Protein AF-A0A1F9ERD6-F1 (afdb_monomer_lite)

Sequence (104 aa):
MAAAPPPLDDARLIAGELPDGTPAAALLRTRCAVCHTTDYVTQQRLTAAQWDKTLAKMEKWGATLSAEERGQLAGYLSSTWRADLPERAPVVVPPPAGALGNAP

Structure (mmCIF, N/CA/C/O backbone):
data_AF-A0A1F9ERD6-F1
#
_entry.id   AF-A0A1F9ERD6-F1
#
loop_
_atom_site.group_PDB
_atom_site.id
_atom_site.type_symbol
_atom_site.label_atom_id
_atom_site.label_alt_id
_atom_site.label_comp_id
_atom_site.label_asym_id
_atom_site.label_entity_id
_atom_site.label_seq_id
_atom_site.pdbx_PDB_ins_code
_atom_site.Cartn_x
_atom_site.Cartn_y
_atom_site.Cartn_z
_atom_site.occupancy
_atom_site.B_iso_or_equiv
_atom_site.auth_seq_id
_atom_site.auth_comp_id
_atom_site.auth_asym_id
_atom_site.auth_atom_id
_atom_site.pdbx_PDB_model_num
ATOM 1 N N . MET A 1 1 ? -21.378 12.589 -7.404 1.00 33.25 1 MET A N 1
ATOM 2 C CA . MET A 1 1 ? -20.925 11.242 -7.807 1.00 33.25 1 MET A CA 1
ATOM 3 C C . MET A 1 1 ? -19.482 11.375 -8.249 1.00 33.25 1 MET A C 1
ATOM 5 O O . MET A 1 1 ? -19.243 12.089 -9.212 1.00 33.25 1 MET A O 1
ATOM 9 N N . ALA A 1 2 ? -18.523 10.821 -7.505 1.00 38.94 2 ALA A N 1
ATOM 10 C CA . ALA A 1 2 ? -17.139 10.804 -7.971 1.00 38.94 2 ALA A CA 1
ATOM 11 C C . ALA A 1 2 ? -17.058 9.801 -9.127 1.00 38.94 2 ALA A C 1
ATOM 13 O O . ALA A 1 2 ? -17.432 8.642 -8.953 1.00 38.94 2 ALA A O 1
ATOM 14 N N . ALA A 1 3 ? -16.661 10.270 -10.310 1.00 34.69 3 ALA A N 1
ATOM 15 C CA . ALA A 1 3 ? -16.389 9.394 -11.438 1.00 34.69 3 ALA A CA 1
ATOM 16 C C . ALA A 1 3 ? -15.308 8.390 -11.018 1.00 34.69 3 ALA A C 1
ATOM 18 O O . ALA A 1 3 ? -14.314 8.776 -10.398 1.00 34.69 3 ALA A O 1
ATOM 19 N N . ALA A 1 4 ? -15.519 7.109 -11.327 1.00 43.50 4 ALA A N 1
ATOM 20 C CA . ALA A 1 4 ? -14.454 6.126 -11.213 1.00 43.50 4 ALA A CA 1
ATOM 21 C C . ALA A 1 4 ? -13.250 6.637 -12.029 1.00 43.50 4 ALA A C 1
ATOM 23 O O . ALA A 1 4 ? -13.464 7.152 -13.133 1.00 43.50 4 ALA A O 1
ATOM 24 N N . PRO A 1 5 ? -12.015 6.560 -11.501 1.00 49.59 5 PRO A N 1
ATOM 25 C CA . PRO A 1 5 ? -10.840 6.900 -12.290 1.00 49.59 5 PRO A CA 1
ATOM 26 C C . PRO A 1 5 ? -10.859 6.086 -13.595 1.00 49.59 5 PRO A C 1
ATOM 28 O O . PRO A 1 5 ? -11.385 4.965 -13.594 1.00 49.59 5 PRO A O 1
ATOM 31 N N . PRO A 1 6 ? -10.349 6.643 -14.712 1.00 51.97 6 PRO A N 1
ATOM 32 C CA . PRO A 1 6 ? -10.281 5.915 -15.976 1.00 51.97 6 PRO A CA 1
ATOM 33 C C . PRO A 1 6 ? -9.623 4.547 -15.748 1.00 51.97 6 PRO A C 1
ATOM 35 O O . PRO A 1 6 ? -8.778 4.443 -14.852 1.00 51.97 6 PRO A O 1
ATOM 38 N N . PRO A 1 7 ? -10.010 3.504 -16.512 1.00 55.09 7 PRO A N 1
ATOM 39 C CA . PRO A 1 7 ? -9.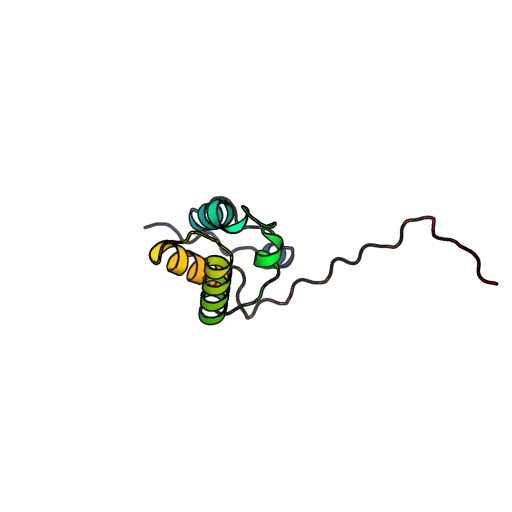380 2.200 -16.401 1.00 55.09 7 PRO A CA 1
ATOM 40 C C . PRO A 1 7 ? -7.878 2.405 -16.521 1.00 55.09 7 PRO A C 1
ATOM 42 O O . PRO A 1 7 ? -7.382 2.963 -17.501 1.00 55.09 7 PRO A O 1
ATOM 45 N N . LEU A 1 8 ? -7.198 2.052 -15.441 1.00 63.62 8 LEU A N 1
ATOM 46 C CA . LEU A 1 8 ? -5.763 2.160 -15.339 1.00 63.62 8 LEU A CA 1
ATOM 47 C C . LEU A 1 8 ? -5.183 1.279 -16.438 1.00 63.62 8 LEU A C 1
ATOM 49 O O . LEU A 1 8 ? -5.665 0.177 -16.686 1.00 63.62 8 LEU A O 1
ATOM 53 N N . ASP A 1 9 ? -4.192 1.788 -17.145 1.00 84.81 9 ASP A N 1
ATOM 54 C CA . ASP A 1 9 ? -3.442 0.997 -18.101 1.00 84.81 9 ASP A CA 1
ATOM 55 C C . ASP A 1 9 ? -2.706 -0.108 -17.341 1.00 84.81 9 ASP A C 1
ATOM 57 O O . ASP A 1 9 ? -1.681 0.113 -16.696 1.00 84.81 9 ASP A O 1
ATOM 61 N N . ASP A 1 10 ? -3.243 -1.326 -17.431 1.00 88.25 10 ASP A N 1
ATOM 62 C CA . ASP A 1 10 ? -2.722 -2.513 -16.747 1.00 88.25 10 ASP A CA 1
ATOM 63 C C . ASP A 1 10 ? -1.200 -2.642 -16.896 1.00 88.25 10 ASP A C 1
ATOM 65 O O . ASP A 1 10 ? -0.508 -2.981 -15.941 1.00 88.25 10 ASP A O 1
ATOM 69 N N . ALA A 1 11 ? -0.652 -2.283 -18.062 1.00 87.88 11 ALA A N 1
ATOM 70 C CA . ALA A 1 11 ? 0.786 -2.266 -18.316 1.00 87.88 11 ALA A CA 1
ATOM 71 C C . ALA A 1 11 ? 1.580 -1.389 -17.327 1.00 87.88 11 ALA A C 1
ATOM 73 O O . ALA A 1 11 ? 2.619 -1.827 -16.828 1.00 87.88 11 ALA A O 1
ATOM 74 N N . ARG A 1 12 ? 1.105 -0.183 -16.995 1.00 88.12 12 ARG A N 1
ATOM 75 C CA . ARG A 1 12 ? 1.789 0.706 -16.039 1.00 88.12 12 ARG A CA 1
ATOM 76 C C . ARG A 1 12 ? 1.597 0.232 -14.606 1.00 88.12 12 ARG A C 1
ATOM 78 O O . ARG A 1 12 ? 2.541 0.282 -13.820 1.00 88.12 12 ARG A O 1
ATOM 85 N N . LEU A 1 13 ? 0.436 -0.333 -14.272 1.00 90.56 13 LEU A N 1
ATOM 86 C CA . LEU A 1 13 ? 0.228 -0.971 -12.966 1.00 90.56 13 LEU A CA 1
ATOM 87 C C . LEU A 1 13 ? 1.149 -2.170 -12.755 1.00 90.56 13 LEU A C 1
ATOM 89 O O . LEU A 1 13 ? 1.705 -2.349 -11.667 1.00 90.56 13 LEU A O 1
ATOM 93 N N . ILE A 1 14 ? 1.341 -2.971 -13.804 1.00 90.50 14 ILE A N 1
ATOM 94 C CA . ILE A 1 14 ? 2.278 -4.091 -13.813 1.00 90.50 14 ILE A CA 1
ATOM 95 C C . ILE A 1 14 ? 3.713 -3.582 -13.646 1.00 90.50 14 ILE A C 1
ATOM 97 O O . ILE A 1 14 ? 4.445 -4.119 -12.809 1.00 90.50 14 ILE A O 1
ATOM 101 N N . ALA A 1 15 ? 4.085 -2.514 -14.361 1.00 88.88 15 ALA A N 1
ATOM 102 C CA . ALA A 1 15 ? 5.385 -1.850 -14.242 1.00 88.88 15 ALA A CA 1
ATOM 103 C C . ALA A 1 15 ? 5.616 -1.196 -12.866 1.00 88.88 15 ALA A C 1
ATOM 105 O O . ALA A 1 15 ? 6.759 -0.963 -12.475 1.00 88.88 15 ALA A O 1
ATOM 106 N N . GLY A 1 16 ? 4.550 -0.982 -12.095 1.00 89.00 16 GLY A N 1
ATOM 107 C CA . GLY A 1 16 ? 4.610 -0.510 -10.718 1.00 89.00 16 GLY A CA 1
ATOM 108 C C . GLY A 1 16 ? 4.275 0.935 -10.490 1.00 89.00 16 GLY A C 1
ATOM 109 O O . GLY A 1 16 ? 4.542 1.448 -9.404 1.00 89.00 16 GLY A O 1
ATOM 110 N N . GLU A 1 17 ? 3.692 1.574 -11.489 1.00 88.56 17 GLU A N 1
ATOM 111 C CA . GLU A 1 17 ? 3.243 2.937 -11.358 1.00 88.56 17 GLU A CA 1
ATOM 112 C C . GLU A 1 17 ? 2.066 3.025 -10.390 1.00 88.56 17 GLU A C 1
ATOM 114 O O . GLU A 1 17 ? 1.153 2.192 -10.381 1.00 88.56 17 GLU A O 1
ATOM 119 N N . LEU A 1 18 ? 2.114 4.052 -9.545 1.00 87.31 18 LEU A N 1
ATOM 120 C CA . LEU A 1 18 ? 1.033 4.377 -8.636 1.00 87.31 18 LEU A CA 1
ATOM 121 C C . LEU A 1 18 ? 0.004 5.249 -9.384 1.00 87.31 18 LEU A C 1
ATOM 123 O O . LEU A 1 18 ? 0.396 6.238 -10.006 1.00 87.31 18 LEU A O 1
ATOM 127 N N . PRO A 1 19 ? -1.301 4.920 -9.334 1.00 85.62 19 PRO A N 1
ATOM 128 C CA . PRO A 1 19 ? -2.348 5.734 -9.948 1.00 85.62 19 PRO A CA 1
ATOM 129 C C . PRO A 1 19 ? -2.582 7.035 -9.186 1.00 85.62 19 PRO A C 1
ATOM 131 O O . PRO A 1 19 ? -3.445 7.148 -8.309 1.00 85.62 19 PRO A O 1
ATOM 134 N N . ASP A 1 20 ? -1.770 8.030 -9.499 1.00 80.94 20 ASP A N 1
ATOM 135 C CA . ASP A 1 20 ? -1.773 9.299 -8.792 1.00 80.94 20 ASP A CA 1
ATOM 136 C C . ASP A 1 20 ? -3.013 10.143 -9.091 1.00 80.94 20 ASP A C 1
ATOM 138 O O . ASP A 1 20 ? -3.767 9.897 -10.029 1.00 80.94 20 ASP A O 1
ATOM 142 N N . GLY A 1 21 ? -3.261 11.141 -8.240 1.00 85.75 21 GLY A N 1
ATOM 143 C CA . GLY A 1 21 ? -4.396 12.054 -8.402 1.00 85.75 21 GLY A CA 1
ATOM 144 C C . GLY A 1 21 ? -5.727 11.559 -7.829 1.00 85.75 21 GLY A C 1
ATOM 145 O O . GLY A 1 21 ? -6.722 12.271 -7.937 1.00 85.75 21 GLY A O 1
ATOM 146 N N . THR A 1 22 ? -5.768 10.394 -7.170 1.00 89.50 22 THR A N 1
ATOM 147 C CA . THR A 1 22 ? -6.959 9.926 -6.438 1.00 89.50 22 THR A CA 1
ATOM 148 C C . THR A 1 22 ? -6.807 10.098 -4.918 1.00 89.50 22 THR A C 1
ATOM 150 O O . THR A 1 22 ? -5.694 9.971 -4.393 1.00 89.50 22 THR A O 1
ATOM 153 N N . PRO A 1 23 ? -7.907 10.323 -4.167 1.00 92.31 23 PRO A N 1
ATOM 154 C CA . PRO A 1 23 ? -7.863 10.353 -2.703 1.00 92.31 23 PRO A CA 1
ATOM 155 C C . PRO A 1 23 ? -7.304 9.063 -2.089 1.00 92.31 23 PRO A C 1
ATOM 157 O O . PRO A 1 23 ? -6.547 9.121 -1.125 1.00 92.31 23 PRO A O 1
ATOM 160 N N . ALA A 1 24 ? -7.610 7.902 -2.678 1.00 92.12 24 ALA A N 1
ATOM 161 C CA . ALA A 1 24 ? -7.103 6.616 -2.206 1.00 92.12 24 ALA A CA 1
ATOM 162 C C . ALA A 1 24 ? -5.585 6.474 -2.416 1.00 92.12 24 ALA A C 1
ATOM 164 O O . ALA A 1 24 ? -4.880 6.010 -1.521 1.00 92.12 24 ALA A O 1
ATOM 165 N N . ALA A 1 25 ? -5.051 6.943 -3.549 1.00 92.56 25 ALA A N 1
ATOM 166 C CA . ALA A 1 25 ? -3.608 6.979 -3.779 1.00 92.56 25 ALA A CA 1
ATOM 167 C C . ALA A 1 25 ? -2.891 7.966 -2.844 1.00 92.56 25 ALA A C 1
ATOM 169 O O . ALA A 1 25 ? -1.764 7.713 -2.416 1.00 92.56 25 ALA A O 1
ATOM 170 N N . ALA A 1 26 ? -3.526 9.093 -2.509 1.00 94.81 26 ALA A N 1
ATOM 171 C CA . ALA A 1 26 ? -3.007 10.024 -1.509 1.00 94.81 26 ALA A CA 1
ATOM 172 C C . ALA A 1 26 ? -2.993 9.392 -0.107 1.00 94.81 26 ALA A C 1
ATOM 174 O O . ALA A 1 26 ? -1.973 9.452 0.576 1.00 94.81 26 ALA A O 1
ATOM 175 N N . LEU A 1 27 ? -4.079 8.722 0.288 1.00 95.88 27 LEU A N 1
ATOM 176 C CA . LEU A 1 27 ? -4.169 7.996 1.554 1.00 95.88 27 LEU A CA 1
ATOM 177 C C . LEU A 1 27 ? -3.087 6.912 1.662 1.00 95.88 27 LEU A C 1
ATOM 179 O O . LEU A 1 27 ? -2.382 6.843 2.666 1.00 95.88 27 LEU A O 1
ATOM 183 N N . LEU A 1 28 ? -2.906 6.115 0.607 1.00 95.75 28 LEU A N 1
ATOM 184 C CA . LEU A 1 28 ? -1.867 5.090 0.534 1.00 95.75 28 LEU A CA 1
ATOM 185 C C . LEU A 1 28 ? -0.473 5.676 0.755 1.00 95.75 28 LEU A C 1
ATOM 187 O O . LEU A 1 28 ? 0.289 5.154 1.564 1.00 95.75 28 LEU A O 1
ATOM 191 N N . ARG A 1 29 ? -0.137 6.780 0.079 1.00 94.75 29 ARG A N 1
ATOM 192 C CA . ARG A 1 29 ? 1.145 7.467 0.288 1.00 94.75 29 ARG A CA 1
ATOM 193 C C . ARG A 1 29 ? 1.317 7.913 1.730 1.00 94.75 29 ARG A C 1
ATOM 195 O O . ARG A 1 29 ? 2.325 7.593 2.348 1.00 94.75 29 ARG A O 1
ATOM 202 N N . THR A 1 30 ? 0.322 8.610 2.266 1.00 95.44 30 THR A N 1
ATOM 203 C CA . THR A 1 30 ? 0.372 9.176 3.617 1.00 95.44 30 THR A CA 1
ATOM 204 C C . THR A 1 30 ? 0.531 8.102 4.689 1.00 95.44 30 THR A C 1
ATOM 206 O O . THR A 1 30 ? 1.226 8.322 5.676 1.00 95.44 30 THR A O 1
ATOM 209 N N . ARG A 1 31 ? -0.109 6.940 4.518 1.00 96.06 31 ARG A N 1
ATOM 210 C CA . ARG A 1 31 ? -0.140 5.885 5.540 1.00 96.06 31 ARG A CA 1
ATOM 211 C C . ARG A 1 31 ? 0.955 4.837 5.375 1.00 96.06 31 ARG A C 1
ATOM 213 O O . ARG A 1 31 ? 1.463 4.341 6.374 1.00 96.06 31 ARG A O 1
ATOM 220 N N . CYS A 1 32 ? 1.316 4.488 4.143 1.00 94.81 32 CYS A N 1
ATOM 221 C CA . CYS A 1 32 ? 2.170 3.331 3.864 1.00 94.81 32 CYS A CA 1
ATOM 222 C C . CYS A 1 32 ? 3.611 3.710 3.505 1.00 94.81 32 CYS A C 1
ATOM 224 O O . CYS A 1 32 ? 4.513 2.914 3.747 1.00 94.81 32 CYS A O 1
ATOM 226 N N . ALA A 1 33 ? 3.856 4.916 2.974 1.00 94.25 33 ALA A N 1
ATOM 227 C CA . ALA A 1 33 ? 5.202 5.341 2.573 1.00 94.25 33 ALA A CA 1
ATOM 228 C C . ALA A 1 33 ? 6.072 5.853 3.741 1.00 94.25 33 ALA A C 1
ATOM 230 O O . ALA A 1 33 ? 7.174 6.348 3.527 1.00 94.25 33 ALA A O 1
ATOM 231 N N . VAL A 1 34 ? 5.579 5.748 4.980 1.00 94.00 34 VAL A N 1
ATOM 232 C CA . VAL A 1 34 ? 6.277 6.214 6.190 1.00 94.00 34 VAL A CA 1
ATOM 233 C C . VAL A 1 34 ? 7.417 5.270 6.591 1.00 94.00 34 VAL A C 1
ATOM 235 O O . VAL A 1 34 ? 8.406 5.714 7.168 1.00 94.00 34 VAL A O 1
ATOM 238 N N . CYS A 1 35 ? 7.300 3.974 6.281 1.00 95.81 35 CYS A N 1
ATOM 239 C CA . CYS A 1 35 ? 8.261 2.952 6.716 1.00 95.81 35 CYS A CA 1
ATOM 240 C C . CYS A 1 35 ? 9.025 2.285 5.563 1.00 95.81 35 CYS A C 1
ATOM 242 O O . CYS A 1 35 ? 10.134 1.799 5.765 1.00 95.81 35 CYS A O 1
ATOM 244 N N . HIS A 1 36 ? 8.445 2.233 4.364 1.00 95.38 36 HIS A N 1
ATOM 245 C CA . HIS 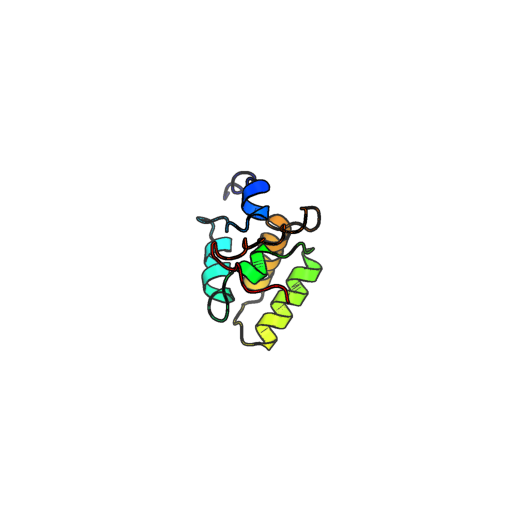A 1 36 ? 9.049 1.627 3.177 1.00 95.38 36 HIS A CA 1
ATOM 246 C C . HIS A 1 36 ? 8.490 2.272 1.905 1.00 95.38 36 HIS A C 1
ATOM 248 O O . HIS A 1 36 ? 7.478 2.970 1.949 1.00 95.38 36 HIS A O 1
ATOM 254 N N . THR A 1 37 ? 9.113 2.024 0.751 1.00 93.19 37 THR A N 1
ATOM 255 C CA . THR A 1 37 ? 8.586 2.514 -0.532 1.00 93.19 37 THR A CA 1
ATOM 256 C C . THR A 1 37 ? 7.251 1.846 -0.868 1.00 93.19 37 THR A C 1
ATOM 258 O O . THR A 1 37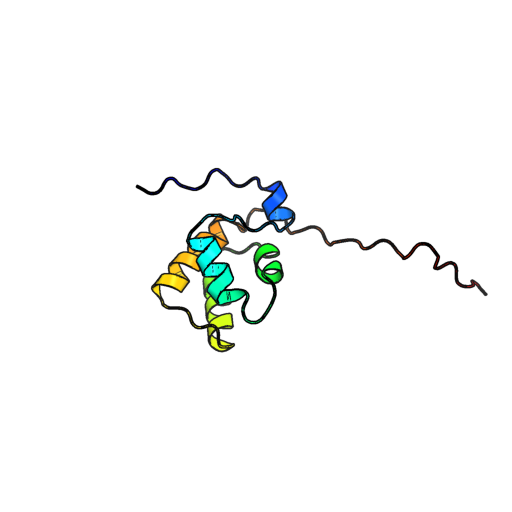 ? 6.894 0.790 -0.333 1.00 93.19 37 THR A O 1
ATOM 261 N N . THR A 1 38 ? 6.495 2.441 -1.789 1.00 93.62 38 THR A N 1
ATOM 262 C CA . THR A 1 38 ? 5.244 1.852 -2.287 1.00 93.62 38 THR A CA 1
ATOM 263 C C . THR A 1 38 ? 5.474 0.646 -3.200 1.00 93.62 38 THR A C 1
ATOM 265 O O . THR A 1 38 ? 4.507 0.001 -3.593 1.00 93.62 38 THR A O 1
ATOM 268 N N . ASP A 1 39 ? 6.725 0.280 -3.495 1.00 92.69 39 ASP A N 1
ATOM 269 C CA . ASP A 1 39 ? 7.046 -0.867 -4.351 1.00 92.69 39 ASP A CA 1
ATOM 270 C C . ASP A 1 39 ? 6.513 -2.179 -3.782 1.00 92.69 39 ASP A C 1
ATOM 272 O O . ASP A 1 39 ? 5.981 -3.003 -4.524 1.00 92.69 39 ASP A O 1
ATOM 276 N N . TYR A 1 40 ? 6.568 -2.346 -2.456 1.00 94.00 40 TYR A N 1
ATOM 277 C CA . TYR A 1 40 ? 5.984 -3.513 -1.794 1.00 94.00 40 TYR A CA 1
ATOM 278 C C . TYR A 1 40 ? 4.496 -3.656 -2.065 1.00 94.00 40 TYR A C 1
ATOM 280 O O . TYR A 1 40 ? 4.002 -4.777 -2.072 1.00 94.00 40 TYR A O 1
ATOM 288 N N . VAL A 1 41 ? 3.792 -2.544 -2.285 1.00 94.75 41 VAL A N 1
ATOM 289 C CA . VAL A 1 41 ? 2.367 -2.545 -2.604 1.00 94.75 41 VAL A CA 1
ATOM 290 C C . VAL A 1 41 ? 2.151 -2.878 -4.075 1.00 94.75 41 VAL A C 1
ATOM 292 O O . V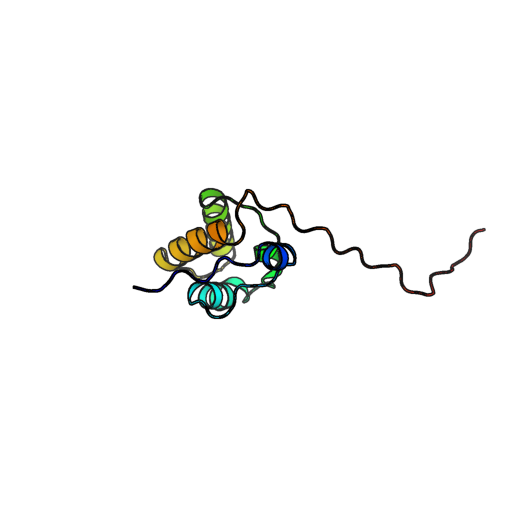AL A 1 41 ? 1.373 -3.771 -4.399 1.00 94.75 41 VAL A O 1
ATOM 295 N N . THR A 1 42 ? 2.878 -2.201 -4.963 1.00 93.31 42 THR A N 1
ATOM 296 C CA . THR A 1 42 ? 2.667 -2.293 -6.413 1.00 93.31 42 THR A CA 1
ATOM 297 C C . THR A 1 42 ? 3.136 -3.632 -7.013 1.00 93.31 42 THR A C 1
ATOM 299 O O . THR A 1 42 ? 2.779 -3.982 -8.143 1.00 93.31 42 THR A O 1
ATOM 302 N N . GLN A 1 43 ? 3.931 -4.410 -6.273 1.00 93.81 43 GLN A N 1
ATOM 303 C CA . GLN A 1 43 ? 4.337 -5.775 -6.636 1.00 93.81 43 GLN A CA 1
ATOM 304 C C . GLN A 1 43 ? 3.261 -6.836 -6.355 1.00 93.81 43 GLN A C 1
ATOM 306 O O . GLN A 1 43 ? 3.317 -7.920 -6.927 1.00 93.81 43 GLN A O 1
ATOM 311 N N . GLN A 1 44 ? 2.277 -6.555 -5.498 1.00 95.62 44 GLN A N 1
ATOM 312 C CA . GLN A 1 44 ? 1.322 -7.571 -5.050 1.00 95.62 44 GLN A CA 1
ATOM 313 C C . GLN A 1 44 ? 0.217 -7.841 -6.073 1.00 95.62 44 GLN A C 1
ATOM 315 O O . GLN A 1 44 ? -0.179 -6.948 -6.816 1.00 95.62 44 GLN A O 1
ATOM 320 N N . ARG A 1 45 ? -0.336 -9.057 -6.056 1.00 96.00 45 ARG A N 1
ATOM 321 C CA . ARG A 1 45 ? -1.553 -9.459 -6.782 1.00 96.00 45 ARG A CA 1
ATOM 322 C C . ARG A 1 45 ? -2.469 -10.190 -5.816 1.00 96.00 45 ARG A C 1
ATOM 324 O O . ARG A 1 45 ? -2.382 -11.403 -5.651 1.00 96.00 45 ARG A O 1
ATOM 331 N N . LEU A 1 46 ? -3.279 -9.429 -5.085 1.00 96.00 46 LEU A N 1
ATOM 332 C CA . LEU A 1 46 ? -4.012 -9.939 -3.927 1.00 96.00 46 LEU A CA 1
ATOM 333 C C . LEU A 1 46 ? -5.500 -9.606 -4.015 1.00 96.00 46 LEU A C 1
ATOM 335 O O . LEU A 1 46 ? -5.910 -8.535 -4.459 1.00 96.00 46 LEU A O 1
ATOM 339 N N . THR A 1 47 ? -6.319 -10.534 -3.531 1.00 95.56 47 THR A N 1
ATOM 340 C CA . THR A 1 47 ? -7.754 -10.319 -3.310 1.00 95.56 47 THR A CA 1
ATOM 341 C C . THR A 1 47 ? -7.989 -9.309 -2.183 1.00 95.56 47 THR A C 1
ATOM 343 O O . THR A 1 47 ? -7.120 -9.091 -1.337 1.00 95.56 47 THR A O 1
ATOM 346 N N . ALA A 1 48 ? -9.195 -8.738 -2.099 1.00 93.56 48 ALA A N 1
ATOM 347 C CA . ALA A 1 48 ? -9.570 -7.825 -1.012 1.00 93.56 48 ALA A CA 1
ATOM 348 C C . ALA A 1 48 ? -9.351 -8.441 0.384 1.00 93.56 48 ALA A C 1
ATOM 350 O O . ALA A 1 48 ? -8.815 -7.787 1.274 1.00 93.56 48 ALA A O 1
ATOM 351 N N . ALA A 1 49 ? -9.682 -9.726 0.562 1.00 95.38 49 ALA A N 1
ATOM 352 C CA . ALA A 1 49 ? -9.484 -10.433 1.828 1.00 95.38 49 ALA A CA 1
ATOM 353 C C . ALA A 1 49 ? -7.998 -10.630 2.181 1.00 95.38 49 ALA A C 1
ATOM 355 O O . ALA A 1 49 ? -7.624 -10.616 3.354 1.00 95.38 49 ALA A O 1
ATOM 356 N N . GLN A 1 50 ? -7.133 -10.826 1.183 1.00 97.81 50 GLN A N 1
ATOM 357 C CA . GLN A 1 50 ? -5.686 -10.896 1.400 1.00 97.81 50 GLN A CA 1
ATOM 358 C C . GLN A 1 50 ? -5.102 -9.516 1.711 1.00 97.81 50 GLN A C 1
ATOM 360 O O . GLN A 1 50 ? -4.285 -9.402 2.622 1.00 97.81 50 GLN A O 1
ATOM 365 N N . TRP A 1 51 ? -5.558 -8.468 1.023 1.00 97.94 51 TRP A N 1
ATOM 366 C CA . TRP A 1 51 ? -5.169 -7.094 1.330 1.00 97.94 51 TRP A CA 1
ATOM 367 C C . TRP A 1 51 ? -5.571 -6.677 2.739 1.00 97.94 51 TRP A C 1
ATOM 369 O O . TRP A 1 51 ? -4.749 -6.110 3.450 1.00 97.94 51 TRP A O 1
ATOM 379 N N . ASP A 1 52 ? -6.775 -7.027 3.185 1.00 96.75 52 ASP A N 1
ATOM 380 C CA . ASP A 1 52 ? -7.214 -6.762 4.553 1.00 96.75 52 ASP A CA 1
ATOM 381 C C . ASP A 1 52 ? -6.269 -7.413 5.587 1.00 96.75 52 ASP A C 1
ATOM 383 O O . ASP A 1 52 ? -5.813 -6.769 6.537 1.00 96.75 52 ASP A O 1
ATOM 387 N N . LYS A 1 53 ? -5.845 -8.662 5.354 1.00 98.12 53 LYS A N 1
ATOM 388 C CA . LYS A 1 53 ? -4.825 -9.320 6.191 1.00 98.12 53 LYS A CA 1
ATOM 389 C C . LYS A 1 53 ? -3.474 -8.598 6.150 1.00 98.12 53 LYS A C 1
ATOM 391 O O . LYS A 1 53 ? -2.829 -8.471 7.191 1.00 98.12 53 LYS A O 1
ATOM 396 N N . THR A 1 54 ? -3.048 -8.112 4.985 1.00 98.06 54 THR A N 1
ATOM 397 C CA . THR A 1 54 ? -1.823 -7.309 4.846 1.00 98.06 54 THR A CA 1
ATOM 398 C C . THR A 1 54 ? -1.925 -6.000 5.628 1.00 98.06 54 THR A C 1
ATOM 400 O O . THR A 1 54 ? -1.005 -5.678 6.373 1.00 98.06 54 THR A O 1
ATOM 403 N N . LEU A 1 55 ? -3.049 -5.285 5.551 1.00 97.62 55 LEU A N 1
ATOM 404 C CA . LEU A 1 55 ? -3.273 -4.049 6.307 1.00 97.62 55 LEU A CA 1
ATOM 405 C C . LEU A 1 55 ? -3.268 -4.307 7.822 1.00 97.62 55 LEU A C 1
ATOM 407 O O . LEU A 1 55 ? -2.585 -3.588 8.546 1.00 97.62 55 LEU A O 1
ATOM 411 N N . ALA A 1 56 ? -3.882 -5.402 8.297 1.00 97.56 56 ALA A N 1
ATOM 412 C CA . ALA A 1 56 ? -3.776 -5.822 9.707 1.00 97.56 56 ALA A CA 1
ATOM 413 C C . ALA A 1 56 ? -2.334 -6.068 10.138 1.00 97.56 56 ALA A C 1
ATOM 415 O O . ALA A 1 56 ? -1.946 -5.774 11.268 1.00 97.56 56 ALA A O 1
ATOM 416 N N . LYS A 1 57 ? -1.535 -6.665 9.254 1.00 97.88 57 LYS A N 1
ATOM 417 C CA . LYS A 1 57 ? -0.120 -6.900 9.516 1.00 97.88 57 LYS A CA 1
ATOM 418 C C . LYS A 1 57 ? 0.639 -5.576 9.623 1.00 97.88 57 LYS A C 1
ATOM 420 O O . LYS A 1 57 ? 1.477 -5.458 10.509 1.00 97.88 57 LYS A O 1
ATOM 425 N N . MET A 1 58 ? 0.328 -4.592 8.777 1.00 98.06 58 MET A N 1
ATOM 426 C CA . MET A 1 58 ? 0.958 -3.270 8.843 1.00 98.06 58 MET A CA 1
ATOM 427 C C . MET A 1 58 ? 0.568 -2.524 10.121 1.00 98.06 58 MET A C 1
ATOM 429 O O . MET A 1 58 ? 1.433 -1.922 10.748 1.00 98.06 58 MET A O 1
ATOM 433 N N . GLU A 1 59 ? -0.688 -2.618 10.568 1.00 97.06 59 GLU A N 1
ATOM 434 C CA . GLU A 1 59 ? -1.119 -2.043 11.852 1.00 97.06 59 GLU A CA 1
ATOM 435 C C . GLU A 1 59 ? -0.351 -2.649 13.032 1.00 97.06 59 GLU A C 1
ATOM 437 O O . GLU A 1 59 ? 0.143 -1.927 13.895 1.00 97.06 59 GLU A O 1
ATOM 442 N N . LYS A 1 60 ? -0.141 -3.974 13.027 1.00 97.38 60 LYS A N 1
ATOM 443 C CA . LYS A 1 60 ? 0.715 -4.652 14.020 1.00 97.38 60 LYS A CA 1
ATOM 444 C C . LYS A 1 60 ? 2.174 -4.191 13.979 1.00 97.38 60 LYS A C 1
ATOM 446 O O . LYS A 1 60 ? 2.887 -4.364 1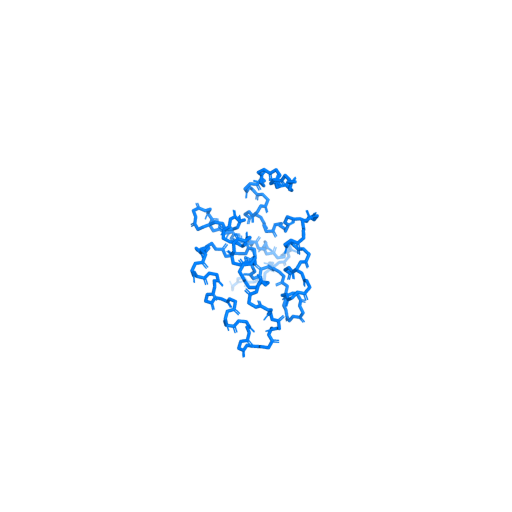4.963 1.00 97.38 60 LYS A O 1
ATOM 451 N N . TRP A 1 61 ? 2.621 -3.639 12.855 1.00 97.06 61 TRP A N 1
ATOM 452 C CA . TRP A 1 61 ? 3.955 -3.066 12.672 1.00 97.06 61 TRP A CA 1
ATOM 453 C C . TRP A 1 61 ? 4.000 -1.549 12.886 1.00 97.06 61 TRP A C 1
ATOM 455 O O . TRP A 1 61 ? 5.050 -0.943 12.694 1.00 97.06 61 TRP A O 1
ATOM 465 N N . GLY A 1 62 ? 2.897 -0.944 13.334 1.00 95.56 62 GLY A N 1
ATOM 466 C CA . GLY A 1 62 ? 2.837 0.465 13.716 1.00 95.56 62 GLY A CA 1
ATOM 467 C C . GLY A 1 62 ? 2.176 1.386 12.694 1.00 95.56 62 GLY A C 1
ATOM 468 O O . GLY A 1 62 ? 2.169 2.596 12.908 1.00 95.56 62 GLY A O 1
ATOM 469 N N . ALA A 1 63 ? 1.600 0.864 11.606 1.00 96.56 63 ALA A N 1
ATOM 470 C CA . ALA A 1 63 ? 0.781 1.687 10.721 1.00 96.56 63 ALA A CA 1
ATOM 471 C C . ALA A 1 63 ? -0.500 2.134 11.442 1.00 96.56 63 ALA A C 1
ATOM 473 O O . ALA A 1 63 ? -1.253 1.317 11.967 1.00 96.56 63 ALA A O 1
ATOM 474 N N . THR A 1 64 ? -0.778 3.433 11.428 1.00 95.19 64 THR A N 1
ATOM 475 C CA . THR A 1 64 ? -2.011 3.982 12.003 1.00 95.19 64 THR A CA 1
ATOM 476 C C . THR A 1 64 ? -3.061 4.126 10.910 1.00 95.19 64 THR A C 1
ATOM 478 O O . THR A 1 64 ? -2.965 5.052 10.101 1.00 95.19 64 THR A O 1
ATOM 481 N N . LEU A 1 65 ? -4.056 3.238 10.902 1.00 95.88 65 LEU A N 1
ATOM 482 C CA . LEU A 1 65 ? -5.206 3.262 9.997 1.00 95.88 65 LEU A CA 1
ATOM 483 C C . LEU A 1 65 ? -6.507 3.255 10.802 1.00 95.88 65 LEU A C 1
ATOM 485 O O . LEU A 1 65 ? -6.643 2.515 11.774 1.00 95.88 65 LEU A O 1
ATOM 489 N N . SER A 1 66 ? -7.481 4.071 10.404 1.00 96.44 66 SER A N 1
ATOM 490 C CA . SER A 1 66 ? -8.853 3.910 10.888 1.00 96.44 66 SER A CA 1
ATOM 491 C C . SER A 1 66 ? -9.530 2.714 10.205 1.00 96.44 66 SER A C 1
ATOM 493 O O . SER A 1 66 ? -9.123 2.280 9.125 1.00 96.44 66 SER A O 1
ATOM 495 N N . ALA A 1 67 ? -10.615 2.199 10.794 1.00 95.00 67 ALA A N 1
ATOM 496 C CA . ALA A 1 67 ? -11.399 1.127 10.173 1.00 95.00 67 ALA A CA 1
ATOM 497 C C . ALA A 1 67 ? -11.952 1.529 8.788 1.00 95.00 67 ALA A C 1
ATOM 499 O O . ALA A 1 67 ? -12.011 0.705 7.876 1.00 95.00 67 ALA A O 1
ATOM 500 N N . GLU A 1 68 ? -12.311 2.804 8.617 1.00 95.44 68 GLU A N 1
ATOM 501 C CA . GLU A 1 68 ? -12.776 3.355 7.342 1.00 95.44 68 GLU A CA 1
ATOM 502 C C . GLU A 1 68 ? -11.643 3.427 6.309 1.00 95.44 68 GLU A C 1
ATOM 504 O O . GLU A 1 68 ? -11.801 2.947 5.185 1.00 95.44 68 GLU A O 1
ATOM 509 N N . GLU A 1 69 ? -10.475 3.950 6.699 1.00 96.81 69 GLU A N 1
ATOM 510 C CA . GLU A 1 69 ? -9.290 4.024 5.835 1.00 96.81 69 GLU A CA 1
ATOM 511 C C . GLU A 1 69 ? -8.833 2.630 5.405 1.00 96.81 69 GLU A C 1
ATOM 513 O O . GLU A 1 69 ? -8.488 2.414 4.244 1.00 96.81 69 GLU A O 1
ATOM 518 N N . ARG A 1 70 ? -8.878 1.659 6.321 1.00 95.94 70 ARG A N 1
ATOM 519 C CA . ARG A 1 70 ? -8.563 0.261 6.034 1.00 95.94 70 ARG A CA 1
ATOM 520 C C . ARG A 1 70 ? -9.510 -0.327 4.990 1.00 95.94 70 ARG A C 1
ATOM 522 O O . ARG A 1 70 ? -9.042 -0.961 4.047 1.00 95.94 70 ARG A O 1
ATOM 529 N N . GLY A 1 71 ? -10.816 -0.095 5.123 1.00 94.19 71 GLY A N 1
ATOM 530 C CA . GLY A 1 71 ? -11.806 -0.534 4.137 1.00 94.19 71 GLY A CA 1
ATOM 531 C C . GLY A 1 71 ? -11.592 0.113 2.765 1.00 94.19 71 GLY A C 1
ATOM 532 O O . GLY A 1 71 ? -11.566 -0.588 1.749 1.00 94.19 71 GLY A O 1
ATOM 533 N N . GLN A 1 72 ? -11.365 1.432 2.732 1.00 95.25 72 GLN A N 1
ATOM 534 C CA . GLN A 1 72 ? -11.046 2.159 1.500 1.00 95.25 72 GLN A CA 1
ATOM 535 C C . GLN A 1 72 ? -9.780 1.621 0.828 1.00 95.25 72 GLN A C 1
ATOM 537 O O . GLN A 1 72 ? -9.795 1.353 -0.375 1.00 95.25 72 GLN A O 1
ATOM 542 N N . LEU A 1 73 ? -8.700 1.424 1.590 1.00 96.62 73 LEU A N 1
ATOM 543 C CA . LEU A 1 73 ? -7.448 0.884 1.069 1.00 96.62 73 LEU A CA 1
ATOM 544 C C . LEU A 1 73 ? -7.627 -0.554 0.579 1.00 96.62 73 LEU A C 1
ATOM 546 O O . LEU A 1 73 ? -7.210 -0.849 -0.532 1.00 96.62 73 LEU A O 1
ATOM 550 N N . ALA A 1 74 ? -8.291 -1.443 1.322 1.00 96.69 74 ALA A N 1
ATOM 551 C CA . ALA A 1 74 ? -8.500 -2.823 0.876 1.00 96.69 74 ALA A CA 1
ATOM 552 C C . ALA A 1 74 ? -9.242 -2.893 -0.476 1.00 96.69 74 ALA A C 1
ATOM 554 O O . ALA A 1 74 ? -8.843 -3.645 -1.372 1.00 96.69 74 ALA A O 1
ATOM 555 N N . GLY A 1 75 ? -10.284 -2.075 -0.655 1.00 94.75 75 GLY A N 1
ATOM 556 C CA . GLY A 1 75 ? -11.019 -1.970 -1.920 1.00 94.75 75 GLY A CA 1
ATOM 557 C C . GLY A 1 75 ? -10.180 -1.373 -3.053 1.00 94.75 75 GLY A C 1
ATOM 558 O O . GLY A 1 75 ? -10.110 -1.936 -4.146 1.00 94.75 75 GLY A O 1
ATOM 559 N N . TYR A 1 76 ? -9.492 -0.263 -2.792 1.00 95.38 76 TYR A N 1
ATOM 560 C CA . TYR A 1 76 ? -8.616 0.383 -3.769 1.00 95.38 76 TYR A CA 1
ATOM 561 C C . TYR A 1 76 ? -7.471 -0.532 -4.228 1.00 95.38 76 TYR A C 1
ATOM 563 O O . TYR A 1 76 ? -7.254 -0.707 -5.424 1.00 95.38 76 TYR A O 1
ATOM 571 N N . LEU A 1 77 ? -6.771 -1.167 -3.290 1.00 96.12 77 LEU A N 1
ATOM 572 C CA . LEU A 1 77 ? -5.623 -2.026 -3.567 1.00 96.12 77 LEU A CA 1
ATOM 573 C C . LEU A 1 77 ? -6.015 -3.262 -4.386 1.00 96.12 77 LEU A C 1
ATOM 575 O O . LEU A 1 77 ? -5.323 -3.608 -5.341 1.00 96.12 77 LEU A O 1
ATOM 579 N N . SER A 1 78 ? -7.138 -3.901 -4.044 1.00 95.81 78 SER A N 1
ATOM 580 C CA . SER A 1 78 ? -7.627 -5.099 -4.744 1.00 95.81 78 SER A CA 1
ATOM 581 C C . SER A 1 78 ? -8.258 -4.813 -6.106 1.00 95.81 78 SER A C 1
ATOM 583 O O . SER A 1 78 ? -8.277 -5.697 -6.958 1.00 95.81 78 SER A O 1
ATOM 585 N N . SER A 1 79 ? -8.763 -3.598 -6.333 1.00 93.75 79 SER A N 1
ATOM 586 C CA . SER A 1 79 ? -9.265 -3.179 -7.649 1.00 93.75 79 SER A CA 1
ATOM 587 C C . SER A 1 79 ? -8.157 -2.668 -8.571 1.00 93.75 79 SER A C 1
ATOM 589 O O . SER A 1 79 ? -8.269 -2.831 -9.785 1.00 93.75 79 SER A O 1
ATOM 591 N N . THR A 1 80 ? -7.090 -2.104 -7.995 1.00 93.56 80 THR A N 1
ATOM 592 C CA . THR A 1 80 ? -5.922 -1.578 -8.715 1.00 93.56 80 THR A CA 1
ATOM 593 C C . THR A 1 80 ? -4.943 -2.698 -9.066 1.00 93.56 80 THR A C 1
ATOM 595 O O . THR A 1 80 ? -4.739 -2.989 -10.237 1.00 93.56 80 THR A O 1
ATOM 598 N N . TRP A 1 81 ? -4.384 -3.400 -8.073 1.00 93.31 81 TRP A N 1
ATOM 599 C CA . TRP A 1 81 ? -3.502 -4.556 -8.290 1.00 93.31 81 TRP A CA 1
ATOM 600 C C . TRP A 1 81 ? -4.247 -5.857 -8.027 1.00 93.31 81 TRP A C 1
ATOM 602 O O . TRP A 1 81 ? -3.986 -6.604 -7.076 1.00 93.31 81 TRP A O 1
ATOM 612 N N . ARG A 1 82 ? -5.227 -6.080 -8.897 1.00 92.81 82 ARG A N 1
ATOM 613 C CA . ARG A 1 82 ? -6.122 -7.234 -8.898 1.00 92.81 82 ARG A CA 1
ATOM 614 C C . ARG A 1 82 ? -5.366 -8.563 -8.955 1.00 92.81 82 ARG A C 1
ATOM 616 O O . ARG A 1 82 ? -4.286 -8.663 -9.532 1.00 92.81 82 ARG A O 1
ATOM 623 N N . ALA A 1 83 ? -5.956 -9.590 -8.350 1.00 92.88 83 ALA A N 1
ATOM 624 C CA . ALA A 1 83 ? -5.355 -10.921 -8.253 1.00 92.88 83 ALA A CA 1
ATOM 625 C C . ALA A 1 83 ? -5.205 -11.636 -9.611 1.00 92.88 83 ALA A C 1
ATOM 627 O O . ALA A 1 83 ? -4.433 -12.581 -9.711 1.00 92.88 83 ALA A O 1
ATOM 628 N N . ASP A 1 84 ? -5.937 -11.198 -10.637 1.00 91.56 84 ASP A N 1
ATOM 629 C CA . ASP A 1 84 ? -5.897 -11.725 -12.003 1.00 91.56 84 ASP A CA 1
ATOM 630 C C . ASP A 1 84 ? -4.885 -11.013 -12.918 1.00 91.56 84 ASP A C 1
ATOM 632 O O . ASP A 1 84 ? -4.647 -11.481 -14.030 1.00 91.56 84 ASP A O 1
ATOM 636 N N . LEU A 1 85 ? -4.248 -9.921 -12.469 1.00 90.06 85 LEU A N 1
ATOM 637 C CA . LEU A 1 85 ? -3.133 -9.331 -13.216 1.00 90.06 85 LEU A CA 1
ATOM 638 C C . LEU A 1 85 ? -1.889 -10.219 -13.111 1.00 90.06 85 LEU A C 1
ATOM 640 O O . LEU A 1 85 ? -1.630 -10.790 -12.048 1.00 90.06 85 LEU A O 1
ATOM 644 N N . PRO A 1 86 ? -1.052 -10.266 -14.161 1.00 90.19 86 PRO A N 1
ATOM 645 C CA . PRO A 1 86 ? 0.215 -10.970 -14.092 1.00 90.19 86 PRO A CA 1
ATOM 646 C C . PRO A 1 86 ? 1.111 -10.348 -13.019 1.00 90.19 86 PRO A C 1
ATOM 648 O O . PRO A 1 86 ? 1.072 -9.134 -12.758 1.00 90.19 86 PRO A O 1
ATOM 651 N N . GLU A 1 87 ? 1.934 -11.190 -12.403 1.00 86.00 87 GLU A N 1
ATOM 652 C CA . GLU A 1 87 ? 2.960 -10.744 -11.469 1.00 86.00 87 GLU A CA 1
ATOM 653 C C . GLU A 1 87 ? 3.918 -9.767 -12.161 1.00 86.00 87 GLU A C 1
ATOM 655 O O . GLU A 1 87 ? 4.117 -9.814 -13.381 1.00 86.00 87 GLU A O 1
ATOM 660 N N . ARG A 1 88 ? 4.497 -8.839 -11.393 1.00 84.12 88 ARG A N 1
ATOM 661 C CA . ARG A 1 88 ? 5.507 -7.944 -11.955 1.00 84.12 88 ARG A CA 1
ATOM 662 C C . ARG A 1 88 ? 6.709 -8.775 -12.404 1.00 84.12 88 ARG A C 1
ATOM 664 O O . ARG A 1 88 ? 7.283 -9.510 -11.607 1.00 84.12 88 ARG A O 1
ATOM 671 N N . ALA A 1 89 ? 7.131 -8.594 -13.653 1.00 77.88 89 ALA A N 1
ATOM 672 C CA . ALA A 1 89 ? 8.368 -9.191 -14.137 1.00 77.88 89 ALA A CA 1
ATOM 673 C C . ALA A 1 89 ? 9.569 -8.696 -13.304 1.00 77.88 89 ALA A C 1
ATOM 675 O O . ALA A 1 89 ? 9.664 -7.495 -13.030 1.00 77.88 89 ALA A O 1
ATOM 676 N N . PRO A 1 90 ? 10.500 -9.581 -12.908 1.00 76.38 90 PRO A N 1
ATOM 677 C CA . PRO A 1 90 ? 11.682 -9.168 -12.167 1.00 76.38 90 PRO A CA 1
ATOM 678 C C . PRO A 1 90 ? 12.489 -8.155 -12.983 1.00 76.38 90 PRO A C 1
ATOM 680 O O . PRO A 1 90 ? 12.699 -8.327 -14.186 1.00 76.38 90 PRO A O 1
ATOM 683 N N . VAL A 1 91 ? 12.968 -7.102 -12.320 1.00 73.12 91 VAL A N 1
ATOM 684 C CA . VAL A 1 91 ? 13.900 -6.157 -12.938 1.00 73.12 91 VAL A CA 1
ATOM 685 C C . VAL A 1 91 ? 15.242 -6.866 -13.093 1.00 73.12 91 VAL A C 1
ATOM 687 O O . VAL A 1 91 ? 15.973 -7.058 -12.123 1.00 73.12 91 VAL A O 1
ATOM 690 N N . VAL A 1 92 ? 15.560 -7.282 -14.318 1.00 77.62 92 VAL A N 1
ATOM 691 C CA . VAL A 1 92 ? 16.874 -7.837 -14.649 1.00 77.62 92 VAL A CA 1
ATOM 692 C C . VAL A 1 92 ? 17.848 -6.673 -14.785 1.00 77.62 92 VAL A C 1
ATOM 694 O O . VAL A 1 92 ? 17.826 -5.947 -15.778 1.00 77.62 92 VAL A O 1
ATOM 697 N N . VAL A 1 93 ? 18.695 -6.476 -13.776 1.00 76.19 93 VAL A N 1
ATOM 698 C CA . VAL A 1 93 ? 19.803 -5.521 -13.864 1.00 76.19 93 VAL A CA 1
ATOM 699 C C . VAL A 1 93 ? 20.904 -6.172 -14.712 1.00 76.19 93 VAL A C 1
ATOM 701 O O . VAL A 1 93 ? 21.415 -7.221 -14.310 1.00 76.19 93 VAL A O 1
ATOM 704 N N . PRO A 1 94 ? 21.262 -5.620 -15.888 1.00 76.81 94 PRO A N 1
ATOM 705 C CA . PRO A 1 94 ? 22.351 -6.171 -16.683 1.00 76.81 94 PRO A CA 1
ATOM 706 C C . PRO A 1 94 ? 23.672 -6.070 -15.905 1.00 76.81 94 PRO A C 1
ATOM 708 O O . PRO A 1 94 ? 23.852 -5.127 -15.126 1.00 76.81 94 PRO A O 1
ATOM 711 N N . PRO A 1 95 ? 24.609 -7.016 -16.099 1.00 78.81 95 PRO A N 1
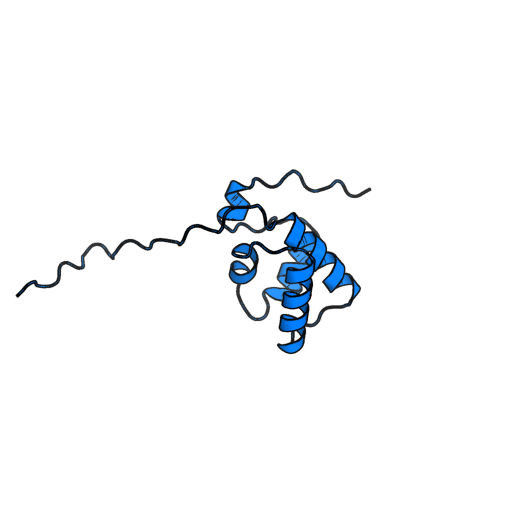ATOM 712 C CA . PRO A 1 95 ? 25.920 -6.920 -15.473 1.00 78.81 95 PRO A CA 1
ATOM 713 C C . PRO A 1 95 ? 26.585 -5.591 -15.866 1.00 78.81 95 PRO A C 1
ATOM 715 O O . PRO A 1 95 ? 26.413 -5.138 -17.004 1.00 78.81 95 PRO A O 1
ATOM 718 N N . PRO A 1 96 ? 27.343 -4.951 -14.957 1.00 78.94 96 PRO A N 1
ATOM 719 C CA . PRO A 1 96 ? 28.048 -3.724 -15.291 1.00 78.94 96 PRO A CA 1
ATOM 720 C C . PRO A 1 96 ? 28.987 -3.988 -16.471 1.00 78.94 96 PRO A C 1
ATOM 722 O O . PRO A 1 96 ? 29.749 -4.961 -16.473 1.00 78.94 96 PRO A O 1
ATOM 725 N N . ALA A 1 97 ? 28.928 -3.121 -17.483 1.00 76.31 97 ALA A N 1
ATOM 726 C CA . ALA A 1 97 ? 29.822 -3.190 -18.630 1.00 76.31 97 ALA A CA 1
ATOM 727 C C . ALA A 1 97 ? 31.270 -3.033 -18.135 1.00 76.31 97 ALA A C 1
ATOM 729 O O . ALA A 1 97 ? 31.674 -1.948 -17.723 1.00 76.31 97 ALA A O 1
ATOM 730 N N . GLY A 1 98 ? 32.021 -4.137 -18.112 1.00 64.38 98 GLY A N 1
ATOM 731 C CA . GLY A 1 98 ? 33.393 -4.174 -17.597 1.00 64.38 98 GLY A CA 1
ATOM 732 C C . GLY A 1 98 ? 33.718 -5.334 -16.654 1.00 64.38 98 GLY A C 1
ATOM 733 O O . GLY A 1 98 ? 34.886 -5.502 -16.318 1.00 64.38 98 GLY A O 1
ATOM 734 N N . ALA A 1 99 ? 32.753 -6.176 -16.265 1.00 64.12 99 ALA A N 1
ATOM 735 C CA . ALA A 1 99 ? 33.034 -7.427 -15.550 1.00 64.12 99 ALA A CA 1
ATOM 736 C C . ALA A 1 99 ? 33.628 -8.510 -16.485 1.00 64.12 99 ALA A C 1
ATOM 738 O O . ALA A 1 99 ? 33.079 -9.596 -16.637 1.00 64.12 99 ALA A O 1
ATOM 739 N N . LEU A 1 100 ? 34.752 -8.208 -17.139 1.00 63.78 100 LEU A N 1
ATOM 740 C CA . LEU A 1 100 ? 35.660 -9.215 -17.684 1.00 63.78 100 LEU A CA 1
ATOM 741 C C . LEU A 1 100 ? 36.732 -9.459 -16.622 1.00 63.78 100 LEU A C 1
ATOM 743 O O . LEU A 1 100 ? 37.687 -8.697 -16.501 1.00 63.78 100 LEU A O 1
ATOM 747 N N . GLY A 1 101 ? 36.533 -10.495 -15.809 1.00 58.34 101 GLY A N 1
ATOM 748 C CA . GLY A 1 101 ? 37.446 -10.873 -14.735 1.00 58.34 101 GLY A CA 1
ATOM 749 C C . GLY A 1 101 ? 37.774 -12.361 -14.775 1.00 58.34 101 GLY A C 1
ATOM 750 O O . GLY A 1 101 ? 37.048 -13.150 -14.189 1.00 58.34 101 GLY A O 1
ATOM 751 N N . ASN A 1 102 ? 38.870 -12.678 -15.471 1.00 60.53 102 ASN A N 1
ATOM 752 C CA . ASN A 1 102 ? 39.752 -13.851 -15.364 1.00 60.53 102 ASN A CA 1
ATOM 753 C C . ASN A 1 102 ? 39.100 -15.241 -15.207 1.00 60.53 102 ASN A C 1
ATOM 755 O O . ASN A 1 102 ? 38.802 -15.690 -14.102 1.00 60.53 102 ASN A O 1
ATOM 759 N N . ALA A 1 103 ? 39.005 -15.962 -16.328 1.00 53.44 103 ALA A N 1
ATOM 760 C CA . ALA A 1 103 ? 39.012 -17.426 -16.326 1.00 53.44 103 ALA A CA 1
ATOM 761 C C . ALA A 1 103 ? 40.453 -17.933 -16.061 1.00 53.44 103 ALA A C 1
ATOM 763 O O . ALA A 1 103 ? 41.386 -17.227 -16.454 1.00 53.44 103 ALA A O 1
ATOM 764 N N . PRO A 1 104 ? 40.634 -19.081 -15.373 1.00 61.03 104 PRO A N 1
ATOM 765 C CA . PRO A 1 104 ? 41.951 -19.610 -15.003 1.00 61.03 104 PRO A CA 1
ATOM 766 C C . PRO A 1 104 ? 42.829 -19.969 -16.207 1.00 61.03 104 PRO A C 1
ATOM 768 O O . PRO A 1 104 ? 42.270 -20.354 -17.260 1.00 61.03 104 PRO A O 1
#

pLDDT: mean 86.27, std 15.3, range [33.25, 98.12]

Foldseek 3Di:
DDDDPPPPPLVVLLVQDQPPDDPLSVLCCVQPVPPHDCSVLSQDADALVVQLVVVVVVVVVPGDDDPVNSNSNSVVSCSSNPNPRDGRDDDDDDDPPPPPDDDD

Secondary structure (DSSP, 8-state):
-PPPPPPP-HHHHHHT---TTSHHHHHHHHHHTTTS-THHHHT----HHHHHHHHHHHHHTT----HHHHHHHHHHHHHHS-TTSPPPPP--PPPPTT------

Radius of gyration: 17.34 Å; chains: 1; bounding box: 63×32×33 Å